Protein AF-A0A6A4GAL0-F1 (afdb_monomer_lite)

Secondary structure (DSSP, 8-state):
-----------TTS----TTS-S-SEEEEEE-TTS-EEEEEEE-SSS--HHHHHHHHHHHHHTS-TT--------TTS--

Organism: NCBI:txid1447944

Structure (mmCIF, N/CA/C/O backbone):
data_AF-A0A6A4GAL0-F1
#
_entry.id   AF-A0A6A4GAL0-F1
#
loop_
_atom_site.group_PDB
_atom_site.id
_atom_site.type_symbol
_atom_site.label_atom_id
_atom_site.label_alt_id
_atom_site.label_comp_id
_atom_site.label_asym_id
_atom_site.label_entity_id
_atom_site.label_seq_id
_atom_site.pdbx_PDB_ins_code
_atom_site.Cartn_x
_atom_site.Cartn_y
_atom_site.Cartn_z
_atom_site.occupancy
_atom_site.B_iso_or_equiv
_atom_site.auth_seq_id
_atom_site.auth_comp_id
_atom_site.auth_asym_id
_atom_site.auth_atom_id
_atom_site.pdbx_PDB_model_num
ATOM 1 N N . MET A 1 1 ? -9.232 15.870 -19.185 1.00 54.59 1 MET A N 1
ATOM 2 C CA . MET A 1 1 ? -8.240 16.610 -18.380 1.00 54.59 1 MET A CA 1
ATOM 3 C C . MET A 1 1 ? -8.998 17.663 -17.586 1.00 54.59 1 MET A C 1
ATOM 5 O O . MET A 1 1 ? -9.428 18.635 -18.182 1.00 54.59 1 MET A O 1
ATOM 9 N N . ALA A 1 2 ? -9.261 17.394 -16.308 1.00 44.91 2 ALA A N 1
ATOM 10 C CA . ALA A 1 2 ? -9.740 18.339 -15.293 1.00 44.91 2 ALA A CA 1
ATOM 11 C C . ALA A 1 2 ? -9.742 17.564 -13.965 1.00 44.91 2 ALA A C 1
ATOM 13 O O . ALA A 1 2 ? -10.517 16.625 -13.813 1.00 44.91 2 ALA A O 1
ATOM 14 N N . CYS A 1 3 ? -8.800 17.867 -13.075 1.00 62.62 3 CYS A N 1
ATOM 15 C CA . CYS A 1 3 ? -8.679 17.247 -11.758 1.00 62.62 3 CYS A CA 1
ATOM 16 C C . CYS A 1 3 ? -8.567 18.390 -10.757 1.00 62.62 3 CYS A C 1
ATOM 18 O O . CYS A 1 3 ? -7.499 18.973 -10.594 1.00 62.62 3 CYS A O 1
ATOM 20 N N . GLY A 1 4 ? -9.698 18.756 -10.173 1.00 51.12 4 GLY A N 1
ATOM 21 C CA . GLY A 1 4 ? -9.796 19.771 -9.144 1.00 51.12 4 GLY A CA 1
ATOM 22 C C . GLY A 1 4 ? -10.969 19.394 -8.263 1.00 51.12 4 GLY A C 1
ATOM 23 O O . GLY A 1 4 ? -12.098 19.399 -8.732 1.00 51.12 4 GLY A O 1
ATOM 24 N N . GLU A 1 5 ? -10.661 19.070 -7.013 1.00 55.66 5 GLU A N 1
ATOM 25 C CA . GLU A 1 5 ? -11.606 18.981 -5.897 1.00 55.66 5 GLU A CA 1
ATOM 26 C C . GLU A 1 5 ? -12.386 17.668 -5.739 1.00 55.66 5 GLU A C 1
ATOM 28 O O . GLU A 1 5 ? -13.568 17.542 -6.048 1.00 55.66 5 GLU A O 1
ATOM 33 N N . SER A 1 6 ? -11.731 16.693 -5.114 1.00 47.84 6 SER A N 1
ATOM 34 C CA . SER A 1 6 ? -12.397 15.850 -4.117 1.00 47.84 6 SER A CA 1
ATOM 35 C C . SER A 1 6 ? -11.351 15.213 -3.223 1.00 47.84 6 SER A C 1
ATOM 37 O O . SER A 1 6 ? -10.897 14.110 -3.462 1.00 47.84 6 SER A O 1
ATOM 39 N N . PHE A 1 7 ? -10.928 15.934 -2.190 1.00 51.78 7 PHE A N 1
ATOM 40 C CA . PHE A 1 7 ? -10.322 15.281 -1.040 1.00 51.78 7 PHE A CA 1
ATOM 41 C C . PHE A 1 7 ? -10.982 15.836 0.213 1.00 51.78 7 PHE A C 1
ATOM 43 O O . PHE A 1 7 ? -10.819 17.006 0.557 1.00 51.78 7 PHE A O 1
ATOM 50 N N . THR A 1 8 ? -11.762 14.992 0.876 1.00 50.81 8 THR A N 1
ATOM 51 C CA . THR A 1 8 ? -12.248 15.230 2.232 1.00 50.81 8 THR A CA 1
ATOM 52 C C . THR A 1 8 ? -11.544 14.213 3.116 1.00 50.81 8 THR A C 1
ATOM 54 O O . THR A 1 8 ? -11.858 13.026 3.068 1.00 50.81 8 THR A O 1
ATOM 57 N N . ALA A 1 9 ? -10.551 14.673 3.882 1.00 52.09 9 ALA A N 1
ATOM 58 C CA . ALA A 1 9 ? -9.948 13.874 4.941 1.00 52.09 9 ALA A CA 1
ATOM 59 C C . ALA A 1 9 ? -11.033 13.442 5.939 1.00 52.09 9 ALA A C 1
ATOM 61 O O . ALA A 1 9 ? -11.999 14.175 6.159 1.00 52.09 9 ALA A O 1
ATOM 62 N N . ALA A 1 10 ? -10.878 12.255 6.528 1.00 46.16 10 ALA A N 1
ATOM 63 C CA . ALA A 1 10 ? -11.803 11.741 7.528 1.00 46.16 10 ALA A CA 1
ATOM 64 C C . ALA A 1 10 ? -11.953 12.748 8.683 1.00 46.16 10 ALA A C 1
ATOM 66 O O . ALA A 1 10 ? -11.002 13.046 9.401 1.00 46.16 10 ALA A O 1
ATOM 67 N N . ASP A 1 11 ? -13.161 13.291 8.819 1.00 42.53 11 ASP A N 1
ATOM 68 C CA . ASP A 1 11 ? -13.547 14.218 9.875 1.00 42.53 11 ASP A CA 1
ATOM 69 C C . ASP A 1 11 ? -13.665 13.454 11.201 1.00 42.53 11 ASP A C 1
ATOM 71 O O . ASP A 1 11 ? -14.549 12.609 11.371 1.00 42.53 11 ASP A O 1
ATOM 75 N N . GLY A 1 12 ? -12.745 13.723 12.131 1.00 46.09 12 GLY A N 1
ATOM 76 C CA . GLY A 1 12 ? -12.660 13.055 13.434 1.00 46.09 12 GLY A CA 1
ATOM 77 C C . GLY A 1 12 ? -13.820 13.362 14.388 1.00 46.09 12 GLY A C 1
ATOM 78 O O . GLY A 1 12 ? -13.850 12.805 15.485 1.00 46.09 12 GLY A O 1
ATOM 79 N N . ASP A 1 13 ? -14.765 14.221 13.987 1.00 48.72 13 ASP A N 1
ATOM 80 C CA . ASP A 1 13 ? -15.868 14.700 14.830 1.00 48.72 13 ASP A CA 1
ATOM 81 C C . ASP A 1 13 ? -17.234 14.047 14.512 1.00 48.72 13 ASP A C 1
ATOM 83 O O . ASP A 1 13 ? -18.259 14.358 15.125 1.00 48.72 13 ASP A O 1
ATOM 87 N N . ARG A 1 14 ? -17.295 13.080 13.580 1.00 42.84 14 ARG A N 1
ATOM 88 C CA . ARG A 1 14 ? -18.541 12.335 13.319 1.00 42.84 14 ARG A CA 1
ATOM 89 C C . ARG A 1 14 ? -18.742 11.227 14.352 1.00 42.84 14 ARG A C 1
ATOM 91 O O . ARG A 1 14 ? -17.963 10.284 14.455 1.00 42.84 14 ARG A O 1
ATOM 98 N N . GLN A 1 15 ? -19.843 11.351 15.097 1.00 44.56 15 GLN A N 1
ATOM 99 C CA . GLN A 1 15 ? -20.322 10.401 16.102 1.00 44.56 15 GLN A CA 1
ATOM 100 C C . GLN A 1 15 ? -20.162 8.942 15.654 1.00 44.56 15 GLN A C 1
ATOM 102 O O . GLN A 1 15 ? -20.634 8.550 14.586 1.00 44.56 15 GLN A O 1
ATOM 107 N N . LYS A 1 16 ? -19.527 8.138 16.518 1.00 46.25 16 LYS A N 1
ATOM 108 C CA . LYS A 1 16 ? -19.352 6.689 16.363 1.00 46.25 16 LYS A CA 1
ATOM 109 C C . LYS A 1 16 ? -20.713 6.028 16.134 1.00 46.25 16 LYS A C 1
ATOM 111 O O . LYS A 1 16 ? -21.483 5.841 17.075 1.00 46.25 16 LYS A O 1
ATOM 116 N N . ALA A 1 17 ? -21.006 5.678 14.884 1.00 44.78 17 ALA A N 1
ATOM 117 C CA . ALA A 1 17 ? -22.141 4.831 14.562 1.00 44.78 17 ALA A CA 1
ATOM 118 C C . ALA A 1 17 ? -21.944 3.460 15.229 1.00 44.78 17 ALA A C 1
ATOM 120 O O . ALA A 1 17 ? -20.852 2.892 15.203 1.00 44.78 17 ALA A O 1
ATOM 121 N N . SER A 1 18 ? -23.006 2.973 15.872 1.00 42.59 18 SER A N 1
ATOM 122 C CA . SER A 1 18 ? -23.058 1.716 16.621 1.00 42.59 18 SER A CA 1
ATOM 123 C C . SER A 1 18 ? -22.455 0.548 15.830 1.00 42.59 18 SER A C 1
ATOM 125 O O . SER A 1 18 ? -22.930 0.197 14.751 1.00 42.59 18 SER A O 1
ATOM 127 N N . THR A 1 19 ? -21.435 -0.092 16.403 1.00 46.53 19 THR A N 1
ATOM 128 C CA . THR A 1 19 ? -20.696 -1.247 15.864 1.00 46.53 19 THR A CA 1
ATOM 129 C C . THR A 1 19 ? -21.508 -2.552 15.838 1.00 46.53 19 THR A C 1
ATOM 131 O O . THR A 1 19 ? -20.940 -3.625 15.667 1.00 46.53 19 THR A O 1
ATOM 134 N N . GLN A 1 20 ? -22.833 -2.503 16.014 1.00 41.44 20 GLN A N 1
ATOM 135 C CA . GLN A 1 20 ? -23.687 -3.697 16.092 1.00 41.44 20 GLN A CA 1
ATOM 136 C C . GLN A 1 20 ? -24.088 -4.304 14.737 1.00 41.44 20 GLN A C 1
ATOM 138 O O . GLN A 1 20 ? -24.657 -5.391 14.732 1.00 41.44 20 GLN A O 1
ATOM 143 N N . PHE A 1 21 ? -23.801 -3.647 13.606 1.00 42.09 21 PHE A N 1
ATOM 144 C CA . PHE A 1 21 ? -24.300 -4.081 12.287 1.00 42.09 21 PHE A CA 1
ATOM 145 C C . PHE A 1 21 ? -23.270 -4.085 11.148 1.00 42.09 21 PHE A C 1
ATOM 147 O O . PHE A 1 21 ? -23.646 -4.302 9.998 1.00 42.09 21 PHE A O 1
ATOM 154 N N . PHE A 1 22 ? -21.982 -3.880 11.433 1.00 43.72 22 PHE A N 1
ATOM 155 C CA . PHE A 1 22 ? -20.945 -3.872 10.400 1.00 43.72 22 PHE A CA 1
ATOM 156 C C . PHE A 1 22 ? -19.858 -4.907 10.712 1.00 43.72 22 PHE A C 1
ATOM 158 O O . PHE A 1 22 ? -19.075 -4.736 11.638 1.00 43.72 22 PHE A O 1
ATOM 165 N N . ASP A 1 23 ? -19.800 -5.965 9.897 1.00 51.22 23 ASP A N 1
ATOM 166 C CA . ASP A 1 23 ? -18.758 -7.014 9.912 1.00 51.22 23 ASP A CA 1
ATOM 167 C C . ASP A 1 23 ? -17.384 -6.495 9.420 1.00 51.22 23 ASP A C 1
ATOM 169 O O . ASP A 1 23 ? -16.381 -7.199 9.361 1.00 51.22 23 ASP A O 1
ATOM 173 N N . SER A 1 24 ? -17.320 -5.218 9.039 1.00 50.56 24 SER A N 1
ATOM 174 C CA . SER A 1 24 ? -16.101 -4.488 8.700 1.00 50.56 24 SER A CA 1
ATOM 175 C C . SER A 1 24 ? -16.099 -3.185 9.487 1.00 50.56 24 SER A C 1
ATOM 177 O O . SER A 1 24 ? -17.013 -2.375 9.363 1.00 50.56 24 SER A O 1
ATOM 179 N N . THR A 1 25 ? -15.086 -2.993 10.330 1.00 60.53 25 THR A N 1
ATOM 180 C CA . THR A 1 25 ? -14.989 -1.829 11.226 1.00 60.53 25 THR A CA 1
ATOM 181 C C . THR A 1 25 ? -14.553 -0.566 10.468 1.00 60.53 25 THR A C 1
ATOM 183 O O . THR A 1 25 ? -14.872 0.541 10.891 1.00 60.53 25 THR A O 1
ATOM 186 N N . ALA A 1 26 ? -13.853 -0.726 9.338 1.00 72.56 26 ALA A N 1
ATOM 187 C CA . ALA A 1 26 ? -13.420 0.344 8.437 1.00 72.56 26 ALA A CA 1
ATOM 188 C C . ALA A 1 26 ? -13.001 -0.223 7.062 1.00 72.56 26 ALA A C 1
ATOM 190 O O . ALA A 1 26 ? -12.859 -1.439 6.892 1.00 72.56 26 ALA A O 1
ATOM 191 N N . LEU A 1 27 ? -12.797 0.663 6.083 1.00 82.50 27 LEU A N 1
ATOM 192 C CA . LEU A 1 27 ? -12.170 0.353 4.797 1.00 82.50 27 LEU A CA 1
ATOM 193 C C . LEU A 1 27 ? -10.832 1.085 4.707 1.00 82.50 27 LEU A C 1
ATOM 195 O O . LEU A 1 27 ? -10.771 2.284 4.972 1.00 82.50 27 LEU A O 1
ATOM 199 N N . MET A 1 28 ? -9.789 0.375 4.282 1.00 88.06 28 MET A N 1
ATOM 200 C CA . MET A 1 28 ? -8.519 0.977 3.880 1.00 88.06 28 MET A CA 1
ATOM 201 C C . MET A 1 28 ? -8.361 0.820 2.369 1.00 88.06 28 MET A C 1
ATOM 203 O O . MET A 1 28 ? -8.659 -0.243 1.825 1.00 88.06 28 MET A O 1
ATOM 207 N N . GLY A 1 29 ? -7.913 1.871 1.685 1.00 90.81 29 GLY A N 1
ATOM 208 C CA . GLY A 1 29 ? -7.774 1.869 0.233 1.00 90.81 29 GLY A CA 1
ATOM 209 C C . GLY A 1 29 ? -6.394 2.297 -0.230 1.00 90.81 29 GLY A C 1
ATOM 210 O O . GLY A 1 29 ? -5.795 3.199 0.352 1.00 90.81 29 GLY A O 1
ATOM 211 N N . LEU A 1 30 ? -5.931 1.686 -1.321 1.00 92.19 30 LEU A N 1
ATOM 212 C CA . LEU A 1 30 ? -4.819 2.196 -2.115 1.00 92.19 30 LEU A CA 1
ATOM 213 C C . LEU A 1 30 ? -5.384 2.948 -3.314 1.00 92.19 30 LEU A C 1
ATOM 215 O O . LEU A 1 30 ? -6.104 2.377 -4.137 1.00 92.19 30 LEU A O 1
ATOM 219 N N . LEU A 1 31 ? -5.068 4.235 -3.405 1.00 91.62 31 LEU A N 1
ATOM 220 C CA . LEU A 1 31 ? -5.550 5.111 -4.462 1.00 91.62 31 LEU A CA 1
ATOM 221 C C . LEU A 1 31 ? -4.374 5.570 -5.316 1.00 91.62 31 LEU A C 1
ATOM 223 O O . LEU A 1 31 ? -3.272 5.816 -4.825 1.00 91.62 31 LEU A O 1
ATOM 227 N N . CYS A 1 32 ? -4.612 5.720 -6.614 1.00 89.12 32 CYS A N 1
ATOM 228 C CA . CYS A 1 32 ? -3.653 6.400 -7.468 1.00 89.12 32 CYS A CA 1
ATOM 229 C C . CYS A 1 32 ? -3.683 7.917 -7.218 1.00 89.12 32 CYS A C 1
ATOM 231 O O . CYS A 1 32 ? -4.632 8.467 -6.662 1.00 89.12 32 CYS A O 1
ATOM 233 N N . ARG A 1 33 ? -2.697 8.630 -7.771 1.00 86.00 33 ARG A N 1
ATOM 234 C CA . ARG A 1 33 ? -2.618 10.105 -7.754 1.00 86.00 33 ARG A CA 1
ATOM 235 C C . ARG A 1 33 ? -3.822 10.848 -8.360 1.00 86.00 33 ARG A C 1
ATOM 237 O O . ARG A 1 33 ? -3.872 12.068 -8.284 1.00 86.00 33 ARG A O 1
ATOM 244 N N . HIS A 1 34 ? -4.728 10.136 -9.030 1.00 86.62 34 HIS A N 1
ATOM 245 C CA . HIS A 1 34 ? -5.952 10.680 -9.627 1.00 86.62 34 HIS A CA 1
ATOM 246 C C . HIS A 1 34 ? -7.195 10.390 -8.780 1.00 86.62 34 HIS A C 1
ATOM 248 O O . HIS A 1 34 ? -8.299 10.414 -9.318 1.00 86.62 34 HIS A O 1
ATOM 254 N N . ASP A 1 35 ? -7.006 10.028 -7.509 1.00 82.12 35 ASP A N 1
ATOM 255 C CA . ASP A 1 35 ? -8.076 9.686 -6.568 1.00 82.12 35 ASP A CA 1
ATOM 256 C C . ASP A 1 35 ? -8.962 8.518 -7.040 1.00 82.12 35 ASP A C 1
ATOM 258 O O . ASP A 1 35 ? -10.120 8.357 -6.668 1.00 82.12 35 ASP A O 1
ATOM 262 N N . ARG A 1 36 ? -8.403 7.660 -7.903 1.00 86.75 36 ARG A N 1
ATOM 263 C CA . ARG A 1 36 ? -9.050 6.405 -8.286 1.00 86.75 36 ARG A CA 1
ATOM 264 C C . ARG A 1 36 ? -8.567 5.304 -7.373 1.00 86.75 36 ARG A C 1
ATOM 266 O O . ARG A 1 36 ? -7.362 5.060 -7.293 1.00 86.75 36 ARG A O 1
ATOM 273 N N . VAL A 1 37 ? -9.526 4.630 -6.758 1.00 91.06 37 VAL A N 1
ATOM 2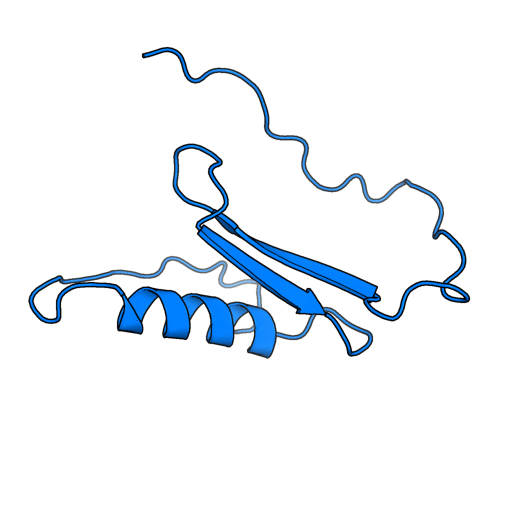74 C CA . VAL A 1 37 ? -9.311 3.410 -5.990 1.00 91.06 37 VAL A CA 1
ATOM 275 C C . VAL A 1 37 ? -8.719 2.343 -6.903 1.00 91.06 37 VAL A C 1
ATOM 277 O O . VAL A 1 37 ? -9.294 2.024 -7.944 1.00 91.06 37 VAL A O 1
ATOM 280 N N . LEU A 1 38 ? -7.561 1.823 -6.510 1.00 90.94 38 LEU A N 1
ATOM 281 C CA . LEU A 1 38 ? -6.931 0.671 -7.142 1.00 90.94 38 LEU A CA 1
ATOM 282 C C . LEU A 1 38 ? -7.359 -0.609 -6.416 1.00 90.94 38 LEU A C 1
ATOM 284 O O . LEU A 1 38 ? -7.861 -1.531 -7.050 1.00 90.94 38 LEU A O 1
ATOM 288 N N . TRP A 1 39 ? -7.254 -0.615 -5.082 1.00 92.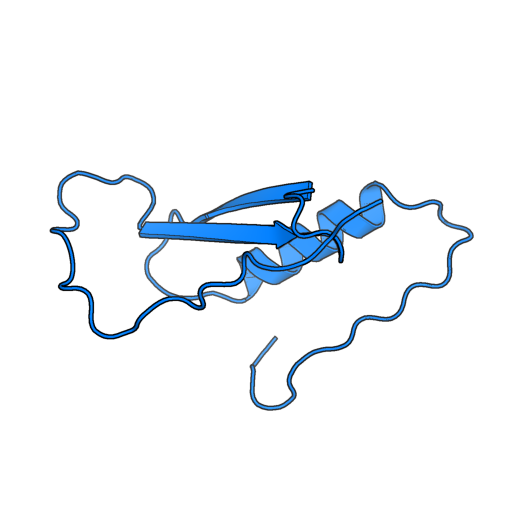75 39 TRP A N 1
ATOM 289 C CA . TRP A 1 39 ? -7.671 -1.731 -4.228 1.00 92.75 39 TRP A CA 1
ATOM 290 C C . TRP A 1 39 ? -8.264 -1.243 -2.906 1.00 92.75 39 TRP A C 1
ATOM 292 O O . TRP A 1 39 ? -7.929 -0.159 -2.421 1.00 92.75 39 TRP A O 1
ATOM 302 N N . LEU A 1 40 ? -9.131 -2.071 -2.321 1.00 91.81 40 LEU A N 1
ATOM 303 C CA . LEU A 1 40 ? -9.727 -1.880 -1.001 1.00 91.81 40 LEU A CA 1
ATOM 304 C C . LEU A 1 40 ? -9.504 -3.129 -0.158 1.00 91.81 40 LEU A C 1
ATOM 306 O O . LEU A 1 40 ? -9.604 -4.248 -0.660 1.00 91.81 40 LEU A O 1
ATOM 310 N N . VAL A 1 41 ? -9.273 -2.928 1.134 1.00 88.44 41 VAL A N 1
ATOM 311 C CA . VAL A 1 41 ? -9.202 -3.999 2.121 1.00 88.44 41 VAL A CA 1
ATOM 312 C C . VAL A 1 41 ? -10.236 -3.752 3.211 1.00 88.44 41 VAL A C 1
ATOM 314 O O . VAL A 1 41 ? -10.313 -2.669 3.797 1.00 88.44 41 VAL A O 1
ATOM 317 N N . ASN A 1 42 ? -11.023 -4.792 3.489 1.00 86.69 42 ASN A N 1
ATOM 318 C CA . ASN A 1 42 ? -11.959 -4.802 4.604 1.00 86.69 42 ASN A CA 1
ATOM 319 C C . ASN A 1 42 ? -11.193 -4.952 5.917 1.00 86.69 42 ASN A C 1
ATOM 321 O O . ASN A 1 42 ? -10.499 -5.949 6.141 1.00 86.69 42 ASN A O 1
ATOM 325 N N . MET A 1 43 ? -11.362 -3.987 6.818 1.00 84.06 43 MET A N 1
ATOM 326 C CA . MET A 1 43 ? -10.809 -4.083 8.162 1.00 84.06 43 MET A CA 1
ATOM 327 C C . MET A 1 43 ? -11.760 -4.897 9.039 1.00 84.06 43 MET A C 1
ATOM 329 O O . MET A 1 43 ? -12.696 -4.377 9.645 1.00 84.06 43 MET A O 1
ATOM 333 N N . THR A 1 44 ? -11.530 -6.207 9.061 1.00 74.94 44 THR A N 1
ATOM 334 C CA . THR A 1 44 ? -12.313 -7.197 9.821 1.00 74.94 44 THR A CA 1
ATOM 335 C C . THR A 1 44 ? -11.929 -7.282 11.298 1.00 74.94 44 THR A C 1
ATOM 337 O O . THR A 1 44 ? -12.634 -7.904 12.086 1.00 74.94 44 THR A O 1
ATOM 340 N N . THR A 1 45 ? -10.815 -6.662 11.700 1.00 69.06 45 THR A N 1
ATOM 341 C CA . THR A 1 45 ? -10.382 -6.619 13.101 1.00 69.06 45 THR A CA 1
ATOM 342 C C . THR A 1 45 ? -10.408 -5.188 13.634 1.00 69.06 45 THR A C 1
ATOM 344 O O . THR A 1 45 ? -10.058 -4.268 12.893 1.00 69.06 45 THR A O 1
ATOM 347 N N . PRO A 1 46 ? -10.794 -4.973 14.906 1.00 61.84 46 PRO A N 1
ATOM 348 C CA . PRO A 1 46 ? -10.751 -3.649 15.512 1.00 61.84 46 PRO A CA 1
ATOM 349 C C . PRO A 1 46 ? -9.321 -3.094 15.570 1.00 61.84 46 PRO A C 1
ATOM 351 O O . PRO A 1 46 ? -8.388 -3.797 15.979 1.00 61.84 46 PRO A O 1
ATOM 354 N N . GLY A 1 47 ? -9.188 -1.812 15.224 1.00 61.12 47 GLY A N 1
ATOM 355 C CA . GLY A 1 47 ? -7.945 -1.044 15.276 1.00 61.12 47 GLY A CA 1
ATOM 356 C C . GLY A 1 47 ? -7.316 -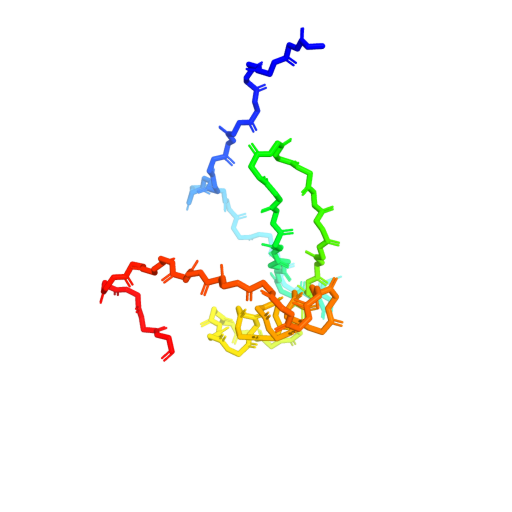0.791 13.904 1.00 61.12 47 GLY A C 1
ATOM 357 O O . GLY A 1 47 ? -7.403 -1.615 12.995 1.00 61.12 47 GLY A O 1
ATOM 358 N N . GLU A 1 48 ? -6.657 0.359 13.772 1.00 64.12 48 GLU A N 1
ATOM 359 C CA . GLU A 1 48 ? -5.755 0.650 12.658 1.00 64.12 48 GLU A CA 1
ATOM 360 C C . GLU A 1 48 ? -4.529 -0.254 12.795 1.00 64.12 48 GLU A C 1
ATOM 362 O O . GLU A 1 48 ? -3.713 -0.087 13.699 1.00 64.12 48 GLU A O 1
ATOM 367 N N . ARG A 1 49 ? -4.440 -1.280 11.946 1.00 75.25 49 ARG A N 1
ATOM 368 C CA . ARG A 1 49 ? -3.320 -2.222 11.948 1.00 75.25 49 ARG A CA 1
ATOM 369 C C . ARG A 1 49 ? -2.519 -2.079 10.661 1.00 75.25 49 ARG A C 1
ATOM 371 O O . ARG A 1 49 ? -3.086 -2.095 9.568 1.00 75.25 49 ARG A O 1
ATOM 378 N N . GLN A 1 50 ? -1.197 -2.007 10.798 1.00 79.31 50 GLN A N 1
ATOM 379 C CA . GLN A 1 50 ? -0.253 -1.823 9.688 1.00 79.31 50 GLN A CA 1
ATOM 380 C C . GLN A 1 50 ? -0.327 -2.926 8.620 1.00 79.31 50 GLN A C 1
ATOM 382 O O . GLN A 1 50 ? -0.050 -2.678 7.449 1.00 79.31 50 GLN A O 1
ATOM 387 N N . HIS A 1 51 ? -0.770 -4.136 8.986 1.00 83.94 51 HIS A N 1
ATOM 388 C CA . HIS A 1 51 ? -0.839 -5.265 8.054 1.00 83.94 51 HIS A CA 1
ATOM 389 C C . HIS A 1 51 ? -1.801 -5.010 6.885 1.00 83.94 51 HIS A C 1
ATOM 391 O O . HIS A 1 51 ? -1.593 -5.557 5.804 1.00 83.94 51 HIS A O 1
ATOM 397 N N . TYR A 1 52 ? -2.815 -4.154 7.058 1.00 87.94 52 TYR A N 1
ATOM 398 C CA . TYR A 1 52 ? -3.705 -3.751 5.966 1.00 87.94 52 TYR A CA 1
ATOM 399 C C . TYR A 1 52 ? -2.973 -2.897 4.918 1.00 87.94 52 TYR A C 1
ATOM 401 O O . TYR A 1 52 ? -3.122 -3.143 3.722 1.00 87.94 52 TYR A O 1
ATOM 409 N N . ALA A 1 53 ? -2.129 -1.957 5.360 1.00 88.50 53 ALA A N 1
ATOM 410 C CA . ALA A 1 53 ? -1.310 -1.135 4.472 1.00 88.50 53 ALA A CA 1
ATOM 411 C C . ALA A 1 53 ? -0.254 -1.982 3.749 1.00 88.50 53 ALA A C 1
ATOM 413 O O . ALA A 1 53 ? -0.099 -1.864 2.536 1.00 88.50 53 ALA A O 1
ATOM 414 N N . LEU A 1 54 ? 0.409 -2.895 4.469 1.00 90.06 54 LEU A N 1
ATOM 415 C CA . LEU A 1 54 ? 1.377 -3.822 3.876 1.00 90.06 54 LEU A CA 1
ATOM 416 C C . LEU A 1 54 ? 0.736 -4.724 2.814 1.00 90.06 54 LEU A C 1
ATOM 418 O O . LEU A 1 54 ? 1.297 -4.868 1.736 1.00 90.06 54 LEU A O 1
ATOM 422 N N . THR A 1 55 ? -0.463 -5.261 3.071 1.00 91.56 55 THR A N 1
ATOM 423 C CA . THR A 1 55 ? -1.191 -6.102 2.098 1.00 91.56 55 THR A CA 1
ATOM 424 C C . THR A 1 55 ? -1.492 -5.338 0.805 1.00 91.56 55 THR A C 1
ATOM 426 O O . THR A 1 55 ? -1.352 -5.879 -0.290 1.00 91.56 55 THR A O 1
ATOM 429 N N . LEU A 1 56 ? -1.893 -4.068 0.915 1.00 92.56 56 LEU A N 1
ATOM 430 C CA . LEU A 1 56 ? -2.157 -3.210 -0.243 1.00 92.56 56 LEU A CA 1
ATOM 431 C C . LEU A 1 56 ? -0.886 -2.905 -1.045 1.00 92.56 56 LEU A C 1
ATOM 433 O O . LEU A 1 56 ? -0.934 -2.877 -2.273 1.00 92.56 56 LEU A O 1
ATOM 437 N N . VAL A 1 57 ? 0.238 -2.677 -0.361 1.00 92.38 57 VAL A N 1
ATOM 438 C CA . VAL A 1 57 ? 1.539 -2.449 -1.003 1.00 92.38 57 VAL A CA 1
ATOM 439 C C . VAL A 1 57 ? 2.025 -3.714 -1.710 1.00 92.38 57 VAL A C 1
ATOM 441 O O . VAL A 1 57 ? 2.435 -3.631 -2.861 1.00 92.38 57 VAL A O 1
ATOM 444 N N . ASP A 1 58 ? 1.924 -4.876 -1.070 1.00 92.88 58 ASP A N 1
ATOM 445 C CA . ASP A 1 58 ? 2.296 -6.168 -1.662 1.00 92.88 58 ASP A CA 1
ATOM 446 C C . ASP A 1 58 ? 1.471 -6.453 -2.928 1.00 92.88 58 ASP A C 1
ATOM 448 O O . ASP A 1 58 ? 2.014 -6.679 -4.007 1.00 92.88 58 ASP A O 1
ATOM 452 N N . THR A 1 59 ? 0.151 -6.251 -2.838 1.00 94.12 59 THR A N 1
ATOM 453 C CA . THR A 1 59 ? -0.760 -6.372 -3.988 1.00 94.12 59 THR A CA 1
ATOM 454 C C . THR A 1 59 ? -0.375 -5.423 -5.125 1.00 94.12 59 THR A C 1
ATOM 456 O O . THR A 1 59 ? -0.499 -5.786 -6.294 1.00 94.12 59 THR A O 1
ATOM 459 N N . LEU A 1 60 ? 0.082 -4.203 -4.816 1.00 92.62 60 LEU A N 1
ATOM 460 C CA . LEU A 1 60 ? 0.568 -3.279 -5.838 1.00 92.62 60 LEU A CA 1
ATOM 461 C C . LEU A 1 60 ? 1.788 -3.866 -6.554 1.00 92.62 60 LEU A C 1
ATOM 463 O O . LEU A 1 60 ? 1.801 -3.862 -7.781 1.00 92.62 60 LEU A O 1
ATOM 467 N N . PHE A 1 61 ? 2.779 -4.368 -5.817 1.00 92.75 61 PHE A N 1
ATOM 468 C CA . PHE A 1 61 ? 3.993 -4.938 -6.404 1.00 92.75 61 PHE A CA 1
ATOM 469 C C . PHE A 1 61 ? 3.709 -6.165 -7.277 1.00 92.75 61 PHE A C 1
ATOM 471 O O . PHE A 1 61 ? 4.261 -6.237 -8.370 1.00 92.75 61 PHE A O 1
ATOM 478 N N . ASP A 1 62 ? 2.772 -7.033 -6.884 1.00 94.19 62 ASP A N 1
ATOM 479 C CA . ASP A 1 62 ? 2.329 -8.180 -7.698 1.00 94.19 62 ASP A CA 1
ATOM 480 C C . ASP A 1 62 ? 1.751 -7.783 -9.071 1.00 94.19 62 ASP A C 1
ATOM 482 O O . ASP A 1 62 ? 1.695 -8.598 -9.994 1.00 94.19 62 ASP A O 1
ATOM 486 N N . HIS A 1 63 ? 1.278 -6.541 -9.215 1.00 93.69 63 HIS A N 1
ATOM 487 C CA . HIS A 1 63 ? 0.658 -6.030 -10.442 1.00 93.69 63 HIS A CA 1
ATOM 488 C C . HIS A 1 63 ? 1.545 -5.030 -11.196 1.00 93.69 63 HIS A C 1
ATOM 490 O O . HIS A 1 63 ? 1.108 -4.471 -12.211 1.00 93.69 63 HIS A O 1
ATOM 496 N N . LEU A 1 64 ? 2.767 -4.780 -10.721 1.00 92.00 64 LEU A N 1
ATOM 497 C CA . LEU A 1 64 ? 3.744 -3.947 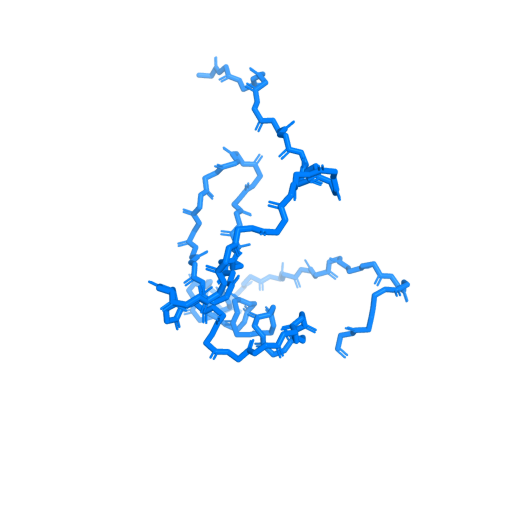-11.412 1.00 92.00 64 LEU A CA 1
ATOM 498 C C . LEU A 1 64 ? 4.748 -4.821 -12.180 1.00 92.00 64 LEU A C 1
ATOM 500 O O . LEU A 1 64 ? 5.055 -5.928 -11.752 1.00 92.00 64 LEU A O 1
ATOM 504 N N . PRO A 1 65 ? 5.272 -4.347 -13.320 1.00 94.19 65 PRO A N 1
ATOM 505 C CA . PRO A 1 65 ? 6.355 -5.037 -14.011 1.00 94.19 65 PRO A CA 1
ATOM 506 C C . PRO A 1 65 ? 7.624 -5.126 -13.150 1.00 94.19 65 PRO A C 1
ATOM 508 O O . PRO A 1 65 ? 8.018 -4.144 -12.520 1.00 94.19 65 PRO A O 1
ATOM 511 N N . ASP A 1 66 ? 8.301 -6.276 -13.184 1.00 90.50 66 ASP A N 1
ATOM 512 C CA . ASP A 1 66 ? 9.507 -6.546 -12.382 1.00 90.50 66 ASP A CA 1
ATOM 513 C C . ASP A 1 66 ? 10.695 -5.627 -12.719 1.00 90.50 66 ASP A C 1
ATOM 515 O O . ASP A 1 66 ? 11.623 -5.464 -11.925 1.00 90.50 66 ASP A O 1
ATOM 519 N N . ASP A 1 67 ? 10.700 -5.030 -13.912 1.00 94.31 67 ASP A N 1
ATOM 520 C CA . ASP A 1 67 ? 11.739 -4.110 -14.374 1.00 94.31 67 ASP A CA 1
ATOM 521 C C . ASP A 1 67 ? 11.550 -2.674 -13.855 1.00 94.31 67 ASP A C 1
ATOM 523 O O . ASP A 1 67 ? 12.405 -1.809 -14.079 1.00 94.31 67 ASP A O 1
ATOM 527 N N . TRP A 1 68 ? 10.454 -2.396 -13.145 1.00 93.12 68 TRP A N 1
ATOM 528 C CA . TRP A 1 68 ? 10.186 -1.072 -12.598 1.00 93.12 68 TRP A CA 1
ATOM 529 C C . TRP A 1 68 ? 10.905 -0.854 -11.270 1.00 93.12 68 TRP A C 1
ATOM 531 O O . TRP A 1 68 ? 10.793 -1.619 -10.317 1.00 93.12 68 TRP A O 1
ATOM 541 N N . SER A 1 69 ? 11.593 0.280 -11.166 1.00 93.12 69 SER A N 1
ATOM 542 C CA . SER A 1 69 ? 12.088 0.777 -9.883 1.00 93.12 69 SER A CA 1
ATOM 543 C C . SER A 1 69 ? 10.994 1.585 -9.191 1.00 93.12 69 SER A C 1
ATOM 545 O O . SER A 1 69 ? 10.612 2.657 -9.663 1.00 93.12 69 SER A O 1
ATOM 547 N N . VAL A 1 70 ? 10.498 1.080 -8.063 1.00 90.50 70 VAL A N 1
ATOM 548 C CA . VAL A 1 70 ? 9.426 1.708 -7.278 1.00 90.50 70 VAL A CA 1
ATOM 549 C C . VAL A 1 70 ? 9.992 2.205 -5.950 1.00 90.50 70 VAL A C 1
ATOM 551 O O . VAL A 1 70 ? 10.715 1.485 -5.267 1.00 90.50 70 VAL A O 1
ATOM 554 N N . GLY A 1 71 ? 9.655 3.440 -5.572 1.00 90.56 71 GLY A N 1
ATOM 555 C CA . GLY A 1 71 ? 9.964 4.003 -4.256 1.00 90.56 71 GLY A CA 1
ATOM 556 C C . GLY A 1 71 ? 8.695 4.209 -3.433 1.00 90.56 71 GLY A C 1
ATOM 557 O O . GLY A 1 71 ? 7.703 4.715 -3.957 1.00 90.56 71 GLY A O 1
ATOM 558 N N . LEU A 1 72 ? 8.735 3.851 -2.147 1.00 88.94 72 LEU A N 1
ATOM 559 C CA . LEU A 1 72 ? 7.647 4.083 -1.196 1.00 88.94 72 LEU A CA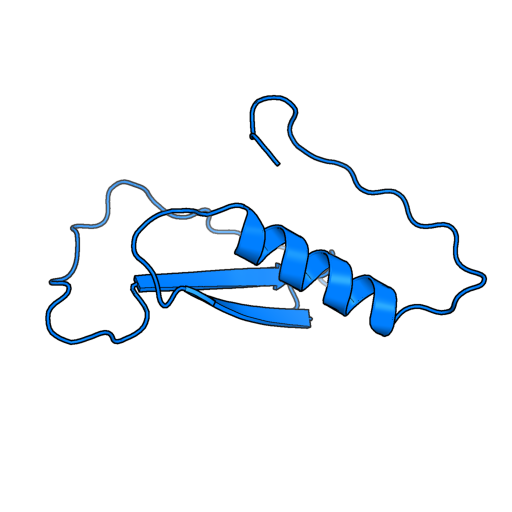 1
ATOM 560 C C . LEU A 1 72 ? 8.028 5.218 -0.241 1.00 88.94 72 LEU A C 1
ATOM 562 O O . LEU A 1 72 ? 9.040 5.142 0.455 1.00 88.94 72 LEU A O 1
ATOM 566 N N . LEU A 1 73 ? 7.207 6.265 -0.207 1.00 89.56 73 LEU A N 1
ATOM 567 C CA . LEU A 1 73 ? 7.298 7.317 0.799 1.00 89.56 73 LEU A CA 1
ATOM 568 C C . LEU A 1 73 ? 6.315 6.977 1.920 1.00 89.56 73 LEU A C 1
ATOM 570 O O . LEU A 1 73 ? 5.147 6.712 1.644 1.00 89.56 73 LEU A O 1
ATOM 574 N N . TYR A 1 74 ? 6.783 6.995 3.165 1.00 85.06 74 TYR A N 1
ATOM 575 C CA . TYR A 1 74 ? 5.954 6.769 4.347 1.00 85.06 74 TYR A CA 1
ATOM 576 C C . TYR A 1 74 ? 6.192 7.876 5.377 1.00 85.06 74 TYR A C 1
ATOM 578 O O . TYR A 1 74 ? 7.260 8.492 5.404 1.00 85.06 74 TYR A O 1
ATOM 586 N N . ASP A 1 75 ? 5.182 8.150 6.201 1.00 82.56 75 ASP A N 1
ATOM 587 C CA . ASP A 1 75 ? 5.316 9.075 7.324 1.00 82.56 75 ASP A CA 1
ATOM 588 C C . ASP A 1 75 ? 6.137 8.407 8.434 1.00 82.56 75 ASP A C 1
ATOM 590 O O . ASP A 1 75 ? 5.761 7.351 8.936 1.00 82.56 75 ASP A O 1
ATOM 594 N N . ILE A 1 76 ? 7.255 9.024 8.827 1.00 81.19 76 ILE A N 1
ATOM 595 C CA . ILE A 1 76 ? 8.149 8.499 9.869 1.00 81.19 76 ILE A CA 1
ATOM 596 C C . ILE A 1 76 ? 7.503 8.483 11.262 1.00 81.19 76 ILE A C 1
ATOM 598 O O . ILE A 1 76 ? 7.947 7.745 12.141 1.00 81.19 76 ILE A O 1
ATOM 602 N N . ALA A 1 77 ? 6.474 9.303 11.483 1.00 82.19 77 ALA A N 1
ATOM 603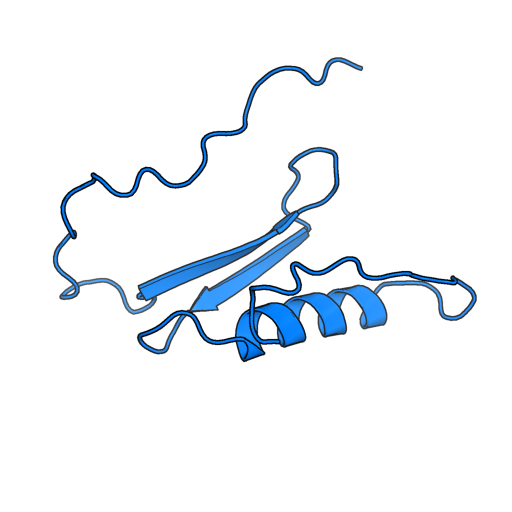 C CA . ALA A 1 77 ? 5.689 9.295 12.709 1.00 82.19 77 ALA A CA 1
ATOM 604 C C . ALA A 1 77 ? 4.670 8.141 12.736 1.00 82.19 77 ALA A C 1
ATOM 606 O O . ALA A 1 77 ? 4.163 7.807 13.809 1.00 82.19 77 ALA A O 1
ATOM 607 N N . CYS A 1 78 ? 4.390 7.509 11.591 1.00 74.00 78 CYS A N 1
ATOM 608 C CA . CYS A 1 78 ? 3.565 6.310 11.504 1.00 74.00 78 CYS A CA 1
ATOM 609 C C . CYS A 1 78 ? 4.440 5.054 11.610 1.00 74.00 78 CYS A C 1
ATOM 611 O O . CYS A 1 78 ? 5.440 4.904 10.911 1.00 74.00 78 CYS A O 1
ATOM 613 N N . GLN A 1 79 ? 4.055 4.124 12.486 1.00 68.38 79 GLN A N 1
ATOM 614 C CA . GLN A 1 79 ? 4.721 2.826 12.585 1.00 68.38 79 GLN A CA 1
ATOM 615 C C . GLN A 1 79 ? 4.222 1.909 11.462 1.00 68.38 79 GLN A C 1
ATOM 617 O O . GLN A 1 79 ? 3.015 1.686 11.343 1.00 68.38 79 GLN A O 1
ATOM 622 N N . LEU A 1 80 ? 5.157 1.416 10.641 1.00 62.31 80 LEU A N 1
ATOM 623 C CA . LEU A 1 80 ? 4.912 0.434 9.580 1.00 62.31 80 LEU A CA 1
ATOM 624 C C . LEU A 1 80 ? 5.233 -0.991 10.048 1.00 62.31 80 LEU A C 1
ATOM 626 O O . LEU A 1 80 ? 6.191 -1.160 10.836 1.00 62.31 80 LEU A O 1
#

InterPro domains:
  IPR040521 Kyakuja-Dileera-Zisupton transposase [PF18758] (2-80)

Foldseek 3Di:
DDQDDDDDDDDPPDDDDDPPPDCASDKDFDADPSRHTPDIDGRNDPDDDCVRVVVRVVVVVVPDDPPDDDDDDDDPVDDD

Sequence (80 aa):
MACGESFTAADGDRQKASTQFFDSTALMGLLCRHDRVLWLVNMTTPGERQHYALTLVDTLFDHLPDDWSVGLLYDIACQL

Radius of gyration: 15.38 Å; chains: 1; bounding box: 36×28×35 Å

pLDDT: mean 73.89, std 18.98, range [41.44, 94.31]